Protein 7Q1R (pdb70)

Structure (mmCIF, N/CA/C/O backbone):
data_7Q1R
#
_entry.id   7Q1R
#
_cell.length_a   35.096
_cell.length_b   35.096
_cell.length_c   92.433
_cell.angle_alpha   90.000
_cell.angle_beta   90.000
_cell.angle_gamma   90.000
#
_symmetry.space_group_name_H-M   'P 41 21 2'
#
loop_
_entity.id
_entity.type
_entity.pdbx_description
1 polymer apCC-Di
2 non-polymer ETHANOL
3 non-polymer 'SODIUM ION'
4 water water
#
loop_
_atom_site.group_PDB
_atom_site.id
_atom_site.type_symbol
_atom_site.label_atom_id
_atom_site.label_alt_id
_atom_site.label_comp_id
_atom_site.label_asym_id
_atom_site.label_entity_id
_atom_site.label_seq_id
_atom_site.pdbx_PDB_ins_code
_atom_site.Cartn_x
_atom_site.Cartn_y
_atom_site.Cartn_z
_atom_site.occupancy
_atom_site.B_iso_or_equiv
_atom_site.auth_seq_id
_atom_site.auth_comp_id
_atom_site.auth_asym_id
_atom_site.auth_atom_id
_atom_site.pdbx_PDB_model_num
ATOM 1 N N . GLY A 1 2 ? 13.47942 -10.86251 -8.77789 1.000 65.68046 1 GLY A N 1
ATOM 2 C CA . GLY A 1 2 ? 14.83214 -10.35400 -9.13961 1.000 50.77839 1 GLY A CA 1
ATOM 3 C C . GLY A 1 2 ? 15.49228 -9.51645 -8.05018 1.000 27.67397 1 GLY A C 1
ATOM 4 O O . GLY A 1 2 ? 15.11529 -9.59189 -6.86449 1.000 26.78833 1 GLY A O 1
ATOM 8 N N . GLN A 1 3 ? 16.49364 -8.72562 -8.45332 1.000 27.27322 2 GLN A N 1
ATOM 9 C CA . GLN A 1 3 ? 17.22370 -7.88752 -7.50313 1.000 23.00260 2 GLN A CA 1
ATOM 10 C C . GLN A 1 3 ? 16.29810 -6.89245 -6.82498 1.000 19.92078 2 GLN A C 1
ATOM 11 O O . GLN A 1 3 ? 16.35729 -6.71318 -5.60428 1.000 21.01719 2 GLN A O 1
ATOM 25 N N . LEU A 1 4 ? 15.40264 -6.27128 -7.58530 1.000 18.20597 3 LEU A N 1
ATOM 26 C CA . LEU A 1 4 ? 14.48202 -5.32479 -6.96830 1.000 16.28024 3 LEU A CA 1
ATOM 27 C C . LEU A 1 4 ? 13.60421 -6.01305 -5.94189 1.000 16.52360 3 LEU A C 1
ATOM 28 O O . LEU A 1 4 ? 13.32200 -5.43635 -4.88850 1.000 15.09492 3 LEU A O 1
ATOM 44 N N . GLU A 1 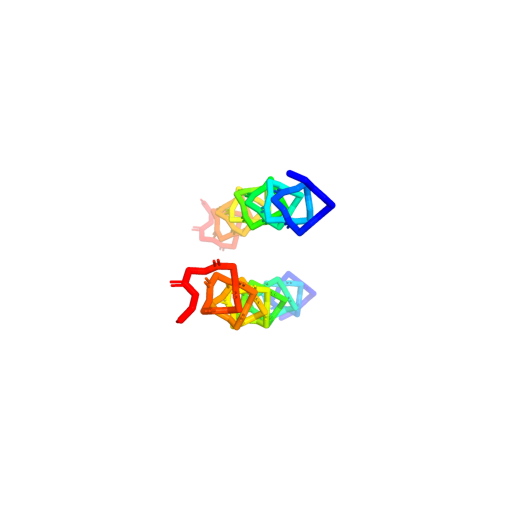5 ? 13.13361 -7.22959 -6.24804 1.000 17.95140 4 GLU A N 1
ATOM 45 C CA . GLU A 1 5 ? 12.28713 -7.94134 -5.30136 1.000 17.87737 4 GLU A CA 1
ATOM 46 C C . GLU A 1 5 ? 13.06201 -8.32381 -4.05096 1.000 17.35006 4 GLU A C 1
ATOM 47 O O . GLU A 1 5 ? 12.52215 -8.27211 -2.94082 1.000 16.73414 4 GLU A O 1
ATOM 59 N N . GLN A 1 6 ? 14.31955 -8.73211 -4.20366 1.000 17.66183 5 GLN A N 1
ATOM 60 C CA A GLN A 1 6 ? 15.13977 -9.02980 -3.03546 0.460 18.07801 5 GLN A CA 1
ATOM 61 C CA B GLN A 1 6 ? 15.14163 -9.02874 -3.03509 0.540 18.23173 5 GLN A CA 1
ATOM 62 C C . GLN A 1 6 ? 15.27754 -7.79824 -2.15499 1.000 18.22607 5 GLN A C 1
ATOM 63 O O . GLN A 1 6 ? 15.17420 -7.88479 -0.93063 1.000 16.20455 5 GLN A O 1
ATOM 88 N N . GLU A 1 7 ? 15.51576 -6.64594 -2.76638 1.000 15.99178 6 GLU A N 1
ATOM 89 C CA A GLU A 1 7 ? 15.64655 -5.42079 -1.99352 0.860 15.55927 6 GLU A CA 1
ATOM 90 C CA B GLU A 1 7 ? 15.65253 -5.41622 -1.99753 0.140 14.55714 6 GLU A CA 1
ATOM 91 C C . GLU A 1 7 ? 14.35660 -5.05470 -1.28010 1.000 14.20123 6 GLU A C 1
ATOM 92 O O . GLU A 1 7 ? 14.39142 -4.59529 -0.14859 1.000 14.21308 6 GLU A O 1
ATOM 113 N N . LEU A 1 8 ? 13.21533 -5.29059 -1.90046 1.000 13.19110 7 LEU A N 1
ATOM 114 C CA . LEU A 1 8 ? 11.94801 -4.93431 -1.27699 1.000 14.10077 7 LEU A CA 1
ATOM 115 C C . LEU A 1 8 ? 11.66651 -5.84852 -0.10750 1.000 13.23767 7 LEU A C 1
ATOM 116 O O . LEU A 1 8 ? 11.19449 -5.39889 0.93880 1.000 12.76951 7 LEU A O 1
ATOM 132 N N . ALA A 1 9 ? 11.92063 -7.15840 -0.27440 1.000 13.47722 8 ALA A N 1
ATOM 133 C CA . ALA A 1 9 ? 11.78347 -8.07907 0.84723 1.000 15.18464 8 ALA A CA 1
ATOM 134 C C . ALA A 1 9 ? 12.67333 -7.65344 2.00808 1.000 13.70286 8 ALA A C 1
ATOM 135 O O . ALA A 1 9 ? 12.26039 -7.74186 3.16435 1.000 13.91521 8 ALA A O 1
ATOM 142 N N . ALA A 1 10 ? 13.89388 -7.18189 1.73831 1.000 14.07443 9 ALA A N 1
ATOM 143 C CA . ALA A 1 10 ? 14.78466 -6.76427 2.81026 1.000 15.08977 9 ALA A CA 1
ATOM 144 C C . ALA A 1 10 ? 14.22711 -5.56437 3.53639 1.000 12.98077 9 ALA A C 1
ATOM 145 O O . ALA A 1 10 ? 14.25603 -5.52092 4.77107 1.000 13.39942 9 ALA A O 1
ATOM 152 N N . LEU A 1 11 ? 13.68652 -4.59467 2.80185 1.000 12.77197 10 LEU A N 1
ATOM 153 C CA . LEU A 1 11 ? 13.0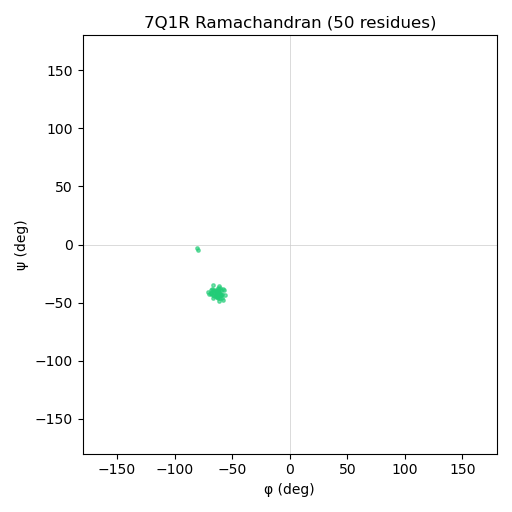6226 -3.45122 3.45305 1.000 12.96901 10 LEU A CA 1
ATOM 154 C C . LEU A 1 11 ? 11.85512 -3.87137 4.29878 1.000 11.57024 10 LEU A C 1
ATOM 155 O O . LEU A 1 11 ? 11.69285 -3.39756 5.42214 1.000 11.40140 10 LEU A O 1
ATOM 171 N N A ASP A 1 12 ? 11.00728 -4.75958 3.79491 0.900 12.33939 11 ASP A N 1
AT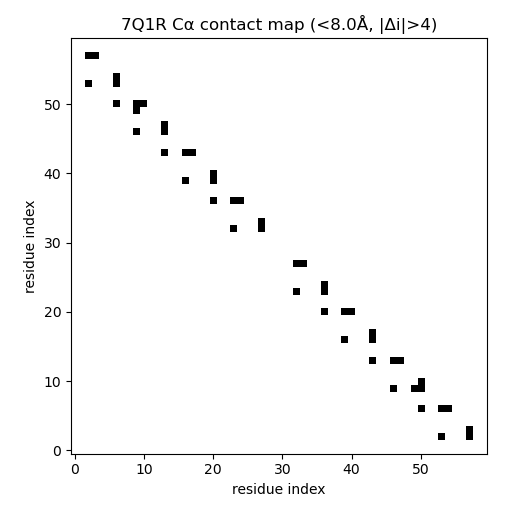OM 172 N N B ASP A 1 12 ? 11.01477 -4.77289 3.78808 0.100 10.71451 11 ASP A N 1
ATOM 173 C CA A ASP A 1 12 ? 9.83036 -5.18774 4.55340 0.900 12.01961 11 ASP A CA 1
ATOM 174 C CA B ASP A 1 12 ? 9.83080 -5.17403 4.54485 0.100 11.26786 11 ASP A CA 1
ATOM 175 C C A ASP A 1 12 ? 10.21232 -5.88537 5.84629 0.900 12.04573 11 ASP A C 1
ATOM 176 C C B ASP A 1 12 ? 10.20388 -5.88851 5.83938 0.100 11.17982 11 ASP A C 1
ATOM 177 O O A ASP A 1 12 ? 9.59072 -5.64814 6.88898 0.900 11.89318 11 ASP A O 1
ATOM 178 O O B ASP A 1 12 ? 9.54833 -5.69551 6.87028 0.100 12.30412 11 ASP A O 1
ATOM 195 N N . GLN A 1 13 ? 11.24766 -6.72271 5.80624 1.000 11.98090 12 GLN A N 1
ATOM 196 C CA . GLN A 1 13 ? 11.71647 -7.36185 7.02966 1.000 13.36895 12 GLN A CA 1
ATOM 197 C C . GLN A 1 13 ? 12.25733 -6.34605 8.02572 1.000 12.07005 12 GLN A C 1
ATOM 198 O O . GLN A 1 13 ? 11.95666 -6.43662 9.20517 1.000 12.22208 12 GLN A O 1
ATOM 212 N N . GLN A 1 14 ? 13.07128 -5.40026 7.58495 1.000 11.64866 13 GLN A N 1
ATOM 213 C CA . GLN A 1 14 ? 13.62032 -4.40971 8.49437 1.000 12.24914 13 GLN A CA 1
ATOM 214 C C . GLN A 1 14 ? 12.51601 -3.56256 9.10673 1.000 10.86250 13 GLN A C 1
ATOM 215 O O . GLN A 1 14 ? 12.54360 -3.30018 10.30328 1.000 11.75600 13 GLN A O 1
ATOM 229 N N . ILE A 1 15 ? 11.52743 -3.15778 8.32911 1.000 11.25101 14 ILE A N 1
ATOM 230 C CA . ILE A 1 15 ? 10.39919 -2.38884 8.84884 1.000 11.25488 14 ILE A CA 1
ATOM 231 C C . ILE A 1 15 ? 9.66238 -3.18330 9.90689 1.000 10.66071 14 ILE A C 1
ATOM 232 O O . ILE A 1 15 ? 9.31743 -2.65831 10.97084 1.000 11.16367 14 ILE A O 1
ATOM 248 N N . ALA A 1 16 ? 9.39253 -4.46943 9.63650 1.000 10.76493 15 ALA A N 1
ATOM 249 C CA . ALA A 1 16 ? 8.67965 -5.27851 10.61684 1.000 10.87340 15 ALA A CA 1
ATOM 250 C C . ALA A 1 16 ? 9.47801 -5.38881 11.90951 1.000 11.66738 15 ALA A C 1
ATOM 251 O O . ALA A 1 16 ? 8.92256 -5.28086 13.00849 1.000 12.47511 15 ALA A O 1
ATOM 258 N N . ALA A 1 17 ? 10.79623 -5.59664 11.80318 1.000 11.19622 16 ALA A N 1
ATOM 259 C CA . ALA A 1 17 ? 11.59778 -5.74391 13.01075 1.000 12.47113 16 ALA A CA 1
ATOM 260 C C . ALA A 1 17 ? 11.66255 -4.42994 13.77560 1.000 12.42034 16 ALA A C 1
ATOM 261 O O . ALA A 1 17 ? 11.59622 -4.41569 15.00866 1.000 12.94014 16 ALA A O 1
ATOM 268 N N . LEU A 1 18 ? 11.83780 -3.31288 13.09802 1.000 12.20815 17 LEU A N 1
ATOM 269 C CA . LEU A 1 18 ? 11.87568 -2.02078 13.78647 1.000 12.90898 17 LEU A CA 1
ATOM 270 C C . LEU A 1 18 ? 10.54814 -1.68543 14.44298 1.000 11.92033 17 LEU A C 1
ATOM 271 O O . LEU A 1 18 ? 10.53476 -1.13866 15.55901 1.000 12.23685 17 LEU A O 1
ATOM 287 N N . LYS A 1 19 ? 9.42071 -1.97031 13.78865 1.000 12.44852 18 LYS A N 1
ATOM 288 C CA . LYS A 1 19 ? 8.13465 -1.72191 14.44417 1.000 12.97143 18 LYS A CA 1
ATOM 289 C C . LYS A 1 19 ? 8.00341 -2.53790 15.72648 1.000 12.53810 18 LYS A C 1
ATOM 290 O O . LYS A 1 19 ? 7.45226 -2.06846 16.71761 1.000 12.91816 18 LYS A O 1
ATOM 309 N N . GLN A 1 20 ? 8.50231 -3.77300 15.73212 1.000 13.33456 19 GLN A N 1
ATOM 310 C CA . GLN A 1 20 ? 8.45912 -4.59427 16.92245 1.000 14.43933 19 GLN A CA 1
ATOM 311 C C . GLN A 1 20 ? 9.37809 -4.04031 18.01200 1.000 13.45414 19 GLN A C 1
ATOM 312 O O . GLN A 1 20 ? 9.00533 -4.00165 19.18482 1.000 13.78314 19 GLN A O 1
ATOM 326 N N . ARG A 1 21 ? 10.58697 -3.58477 17.65851 1.000 12.24243 20 ARG A N 1
ATOM 327 C CA . ARG A 1 21 ? 11.48713 -2.94567 18.62826 1.000 13.17956 20 ARG A CA 1
ATOM 328 C C . ARG A 1 21 ? 10.88359 -1.68736 19.20848 1.000 11.67656 20 ARG A C 1
ATOM 329 O O . ARG A 1 21 ? 10.96279 -1.45664 20.40330 1.000 12.65483 20 ARG A O 1
ATOM 350 N N . ARG A 1 22 ? 10.19106 -0.91544 18.37288 1.000 11.40279 21 ARG A N 1
ATOM 351 C CA . ARG A 1 22 ? 9.52474 0.29356 18.84160 1.000 11.77101 21 ARG A CA 1
ATOM 352 C C . ARG A 1 22 ? 8.42270 -0.03915 19.84877 1.000 13.01879 21 ARG A C 1
ATOM 353 O O . ARG A 1 22 ? 8.28953 0.62322 20.87594 1.000 13.25864 21 ARG A O 1
ATOM 374 N N . ALA A 1 23 ? 7.62328 -1.06672 19.56713 1.000 12.32442 22 ALA A N 1
ATOM 375 C CA . ALA A 1 23 ? 6.56806 -1.45317 20.49800 1.000 13.83171 22 ALA A CA 1
ATOM 376 C C . ALA A 1 23 ? 7.14407 -1.86470 21.84296 1.000 14.33646 22 ALA A C 1
ATOM 377 O O . ALA A 1 23 ? 6.62835 -1.47960 22.88056 1.000 14.80246 22 ALA A O 1
ATOM 384 N N . ALA A 1 24 ? 8.25105 -2.60596 21.84365 1.000 13.48611 23 ALA A N 1
ATOM 385 C CA . ALA A 1 24 ? 8.87530 -3.03516 23.09379 1.000 13.67826 23 ALA A CA 1
ATOM 386 C C . ALA A 1 24 ? 9.46772 -1.85794 23.84535 1.000 14.05536 23 ALA A C 1
ATOM 387 O O . ALA A 1 24 ? 9.37282 -1.78738 25.06495 1.000 15.13621 23 ALA A O 1
ATOM 394 N N . LEU A 1 25 ? 10.07174 -0.90130 23.13573 1.000 13.99348 24 LEU A N 1
ATOM 395 C CA . LEU A 1 25 ? 10.61655 0.27561 23.81124 1.000 15.95691 24 LEU A CA 1
ATOM 396 C C . LEU A 1 25 ? 9.51264 1.14495 24.38522 1.000 14.79409 24 LEU A C 1
ATOM 397 O O . LEU A 1 25 ? 9.60601 1.61431 25.51162 1.000 17.23184 24 LEU A O 1
ATOM 413 N N . LYS A 1 26 ? 8.43791 1.33536 23.64383 1.000 16.50126 25 LYS A N 1
ATOM 414 C CA . LYS A 1 26 ? 7.31330 2.10659 24.18706 1.000 19.82674 25 LYS A CA 1
ATOM 415 C C . LYS A 1 26 ? 6.75516 1.48955 25.46041 1.000 23.32905 25 LYS A C 1
ATOM 416 O O . LYS A 1 26 ? 6.42799 2.20461 26.42317 1.000 22.28213 25 LYS A O 1
ATOM 435 N N . TRP A 1 27 ? 6.61779 0.16034 25.48048 1.000 20.90838 26 TRP A N 1
ATOM 436 C CA . TRP A 1 27 ? 6.10911 -0.50044 26.66844 1.000 23.49754 26 TRP A CA 1
ATOM 437 C C . TRP A 1 27 ? 7.00797 -0.20528 27.84173 1.000 24.32034 26 TRP A C 1
ATOM 438 O O . TRP A 1 27 ? 6.52353 0.07875 28.93472 1.000 24.63870 26 TRP A O 1
ATOM 459 N N . GLN A 1 28 ? 8.32505 -0.26847 27.65148 1.000 21.10797 27 GLN A N 1
ATOM 460 C CA . GLN A 1 28 ? 9.23341 0.03772 28.75141 1.000 22.99569 27 GLN A CA 1
ATOM 461 C C . GLN A 1 28 ? 9.05341 1.47257 29.23008 1.000 20.29593 27 GLN A C 1
ATOM 462 O O . GLN A 1 28 ? 8.88182 1.72408 30.41577 1.000 23.88114 27 GLN A O 1
ATOM 476 N N . ILE A 1 29 ? 9.03665 2.42496 28.31278 1.000 21.32452 28 ILE A N 1
ATOM 477 C CA . ILE A 1 29 ? 8.91712 3.83445 28.66986 1.000 23.598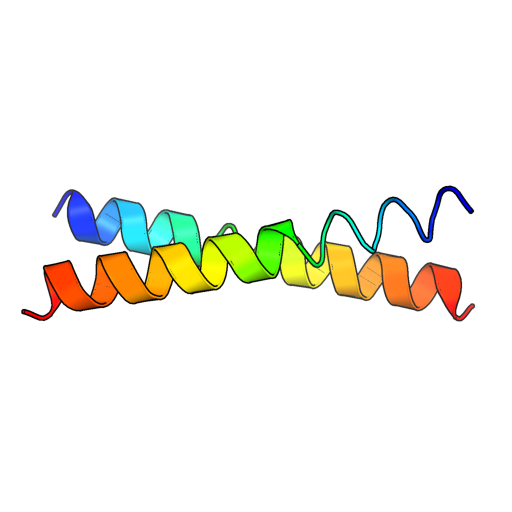31 28 ILE A CA 1
ATOM 478 C C . ILE A 1 29 ? 7.58843 4.10010 29.37049 1.000 23.64329 28 ILE A C 1
ATOM 479 O O . ILE A 1 29 ? 7.53381 4.80465 30.38420 1.000 33.56087 28 ILE A O 1
ATOM 495 N N . GLN A 1 30 ? 6.49830 3.56766 28.82211 1.000 31.25427 29 GLN A N 1
ATOM 496 C CA . GLN A 1 30 ? 5.15095 3.82856 29.32028 1.000 32.90050 29 GLN A CA 1
ATOM 497 C C . GLN A 1 30 ? 4.78784 2.98509 30.53142 1.000 40.07079 29 GLN A C 1
ATOM 498 O O . GLN A 1 30 ? 3.69900 3.16898 31.08192 1.000 76.24776 29 GLN A O 1
ATOM 512 N N . GLY A 1 31 ? 5.65915 2.08376 30.96594 1.000 30.72386 30 GLY A N 1
ATOM 513 C CA . GLY A 1 31 ? 5.37070 1.22508 32.09798 1.000 42.23447 30 GLY A CA 1
ATOM 514 C C . GLY A 1 31 ? 4.33754 0.16121 31.78894 1.000 50.13440 30 GLY A C 1
ATOM 515 O O . GLY A 1 31 ? 4.07133 -0.13576 30.62806 1.000 64.37527 30 GLY A O 1
ATOM 528 N N . GLY B 1 2 ? 14.13850 11.54062 28.05088 1.000 58.71300 102 GLY B N 1
ATOM 529 C CA . GLY B 1 2 ? 15.40456 10.97308 28.47417 1.000 30.95911 102 GLY B CA 1
ATOM 530 C C . GLY B 1 2 ? 16.04789 10.11439 27.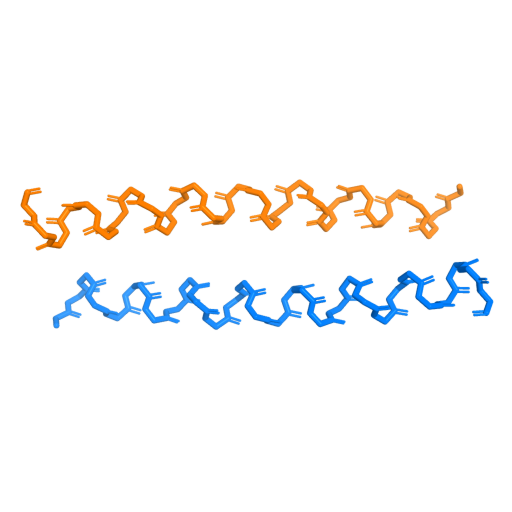39527 1.000 22.36790 102 GLY B C 1
ATOM 531 O O . GLY B 1 2 ? 15.72181 10.20014 26.21063 1.000 22.68654 102 GLY B O 1
ATOM 535 N N . GLN B 1 3 ? 16.98281 9.25652 27.81701 1.000 22.94588 103 GLN B N 1
ATOM 536 C CA . GLN B 1 3 ? 17.68905 8.39724 26.86690 1.000 24.50496 103 GLN B CA 1
ATOM 537 C C . GLN B 1 3 ? 16.72607 7.47751 26.12092 1.000 20.66551 103 GLN B C 1
ATOM 538 O O . GLN B 1 3 ? 16.85769 7.29667 24.90857 1.000 20.78948 103 GLN B O 1
ATOM 552 N N . LEU B 1 4 ? 15.76573 6.88049 26.83594 1.000 18.13517 104 LEU B N 1
ATOM 553 C CA . LEU B 1 4 ? 14.82728 5.98404 26.19314 1.000 17.68730 104 LEU B CA 1
ATOM 554 C C . LEU B 1 4 ? 14.00014 6.74252 25.16303 1.000 15.75642 104 LEU B C 1
ATOM 555 O O . LEU B 1 4 ? 13.77451 6.24302 24.07060 1.000 16.00819 104 LEU B O 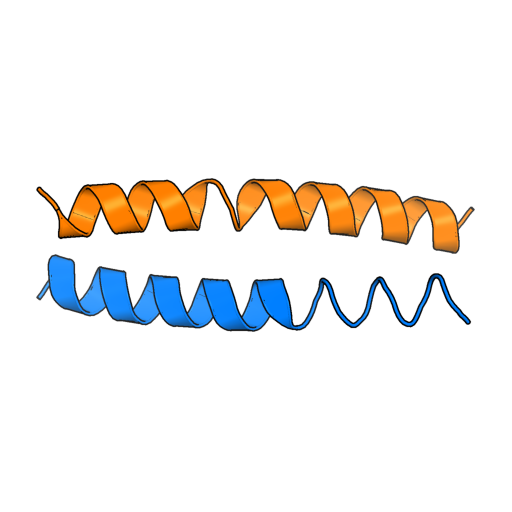1
ATOM 571 N N . GLU B 1 5 ? 13.54332 7.95873 25.47381 1.000 16.39669 105 GLU B N 1
ATOM 572 C CA . GLU B 1 5 ? 12.75131 8.70934 24.48459 1.000 17.56332 105 GLU B CA 1
ATOM 573 C C . GLU B 1 5 ? 13.57833 9.10194 23.26695 1.000 16.43548 105 GLU B C 1
ATOM 574 O O . GLU B 1 5 ? 13.05520 9.12138 22.14227 1.000 15.84205 105 GLU B O 1
ATOM 586 N N . GLN B 1 6 ? 14.86784 9.41717 23.46536 1.000 16.77067 106 GLN B N 1
ATOM 587 C CA . GLN B 1 6 ? 15.71509 9.69824 22.31790 1.000 17.37945 106 GLN B CA 1
ATOM 588 C C . GLN B 1 6 ? 15.84544 8.47512 21.42510 1.000 17.38741 106 GLN B C 1
ATOM 589 O O . GLN B 1 6 ? 15.83774 8.59003 20.19709 1.000 17.55067 106 GLN B O 1
ATOM 603 N N . GLU B 1 7 ? 15.96726 7.29140 22.01869 1.000 15.60898 107 GLU B N 1
ATOM 604 C CA . GLU B 1 7 ? 15.97780 6.06570 21.23002 1.000 17.16656 107 GLU B CA 1
ATOM 605 C C . GLU B 1 7 ? 14.66445 5.88086 20.48938 1.000 14.63380 107 GLU B C 1
ATOM 606 O O . GLU B 1 7 ? 14.64680 5.41674 19.35196 1.000 16.08459 107 GLU B O 1
ATOM 618 N N . LEU B 1 8 ? 13.55109 6.24192 21.10412 1.000 14.26117 108 LEU B N 1
ATOM 619 C CA . LEU B 1 8 ? 12.25711 6.12213 20.44333 1.000 13.89583 108 LEU B CA 1
ATOM 620 C C . LEU B 1 8 ? 12.13361 7.06783 19.25062 1.000 13.29563 108 LEU B C 1
ATOM 621 O O . LEU B 1 8 ? 11.68208 6.65734 18.17021 1.000 12.73687 108 LEU B O 1
ATOM 637 N N . ALA B 1 9 ? 12.53591 8.33294 19.42492 1.000 14.98571 109 ALA B N 1
ATOM 638 C CA . ALA B 1 9 ? 12.53111 9.27810 18.31745 1.000 14.56474 109 ALA B CA 1
ATOM 639 C C . ALA B 1 9 ? 13.39892 8.76498 17.17407 1.000 14.86073 109 ALA B C 1
ATOM 640 O O . ALA B 1 9 ? 13.02648 8.90064 15.99874 1.000 13.89538 109 ALA B O 1
ATOM 647 N N . ALA B 1 10 ? 14.53457 8.13405 17.49631 1.000 15.25184 110 ALA B N 1
ATOM 648 C CA . ALA B 1 10 ? 15.39315 7.56009 16.46059 1.000 16.03711 110 ALA B CA 1
ATOM 649 C C . ALA B 1 10 ? 14.68521 6.43592 15.69847 1.000 13.08232 110 ALA B C 1
ATOM 650 O O . ALA B 1 10 ? 14.76074 6.35531 14.46297 1.000 15.05501 110 ALA B O 1
ATOM 657 N N . LEU B 1 11 ? 14.01119 5.53952 16.41532 1.000 14.32609 111 LEU B N 1
ATOM 658 C CA . LEU B 1 11 ? 13.25819 4.49343 15.73330 1.000 12.92506 111 LEU B CA 1
ATOM 659 C C . LEU B 1 11 ? 12.16301 5.09643 14.87805 1.000 12.94521 111 LEU B C 1
ATOM 660 O O . LEU B 1 11 ? 11.91359 4.63433 13.75037 1.000 12.46926 111 LEU B O 1
ATOM 676 N N . ASP B 1 12 ? 11.48425 6.12776 15.38764 1.000 12.87626 112 ASP B N 1
ATOM 677 C CA . ASP B 1 12 ? 10.42116 6.74705 14.60786 1.000 13.28632 112 ASP B CA 1
ATOM 678 C C . ASP B 1 12 ? 10.99057 7.26388 13.28516 1.000 12.21700 112 ASP B C 1
ATOM 679 O O . ASP B 1 12 ? 10.37000 7.13310 12.22392 1.000 12.78180 112 ASP B O 1
ATOM 688 N N . GLN B 1 13 ? 12.13096 7.95177 13.33866 1.000 12.78536 113 GLN B N 1
ATOM 689 C CA . GLN B 1 13 ? 12.72975 8.48938 12.12423 1.000 14.20303 113 GLN B CA 1
ATOM 690 C C . GLN B 1 13 ? 13.10341 7.36929 11.14941 1.000 12.87962 113 GLN B C 1
ATOM 691 O O . GLN B 1 13 ? 12.85199 7.46862 9.93967 1.000 12.49828 113 GLN B O 1
ATOM 705 N N . GLN B 1 14 ? 13.69084 6.29718 11.65453 1.000 12.96859 114 GLN B N 1
ATOM 706 C CA A GLN B 1 14 ? 14.15007 5.22369 10.77908 0.740 13.05610 114 GLN B CA 1
ATOM 707 C CA B GLN B 1 14 ? 14.14917 5.21435 10.78716 0.260 12.12785 114 GLN B CA 1
ATOM 708 C C . GLN B 1 14 ? 12.98100 4.50796 10.12007 1.000 11.78921 114 GLN B C 1
ATOM 709 O O . GLN B 1 14 ? 13.04114 4.19803 8.92919 1.000 11.41358 114 GLN B O 1
ATOM 734 N N . ILE B 1 15 ? 11.91898 4.22422 10.87950 1.000 11.24846 115 ILE B N 1
ATOM 735 C CA . ILE B 1 15 ? 10.75240 3.54707 10.31953 1.000 11.82152 115 ILE B CA 1
ATOM 736 C C . ILE B 1 15 ? 10.11310 4.41059 9.23783 1.000 10.65304 115 ILE B C 1
ATOM 737 O O . ILE B 1 15 ? 9.81495 3.93851 8.13191 1.000 11.26785 115 ILE B O 1
ATOM 753 N N . ALA B 1 16 ? 9.94219 5.71158 9.49746 1.000 11.15040 116 ALA B N 1
ATOM 754 C CA . ALA B 1 16 ? 9.35724 6.58428 8.48244 1.000 12.49651 116 ALA B CA 1
ATOM 755 C C . ALA B 1 16 ? 10.22862 6.61580 7.22319 1.000 12.38862 116 ALA B C 1
ATOM 756 O O . ALA B 1 16 ? 9.71984 6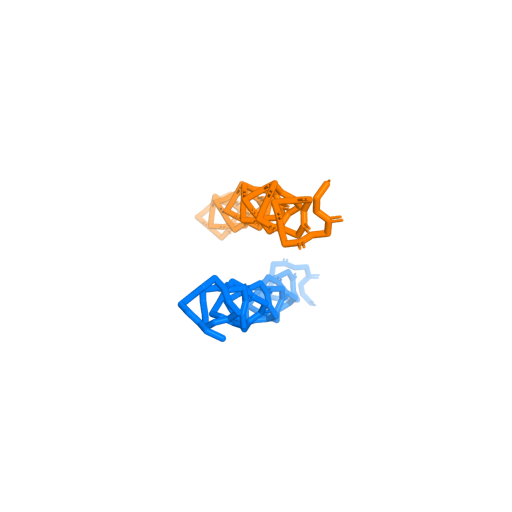.57319 6.09189 1.000 13.25364 116 ALA B O 1
ATOM 763 N N . ALA B 1 17 ? 11.54643 6.72597 7.39249 1.000 12.24796 117 ALA B N 1
ATOM 764 C CA . ALA B 1 17 ? 12.44584 6.77928 6.23580 1.000 13.11717 117 ALA B CA 1
ATOM 765 C C . ALA B 1 17 ? 12.40373 5.47585 5.43082 1.000 12.15279 117 ALA B C 1
ATOM 766 O O . ALA B 1 17 ? 12.37626 5.51301 4.19742 1.000 12.09140 117 ALA B O 1
ATOM 773 N N . LEU B 1 18 ? 12.43770 4.31409 6.09580 1.000 12.87630 118 LEU B N 1
ATOM 774 C CA . LEU B 1 18 ? 12.35086 3.03596 5.40190 1.000 11.78343 118 LEU B CA 1
ATOM 775 C C . LEU B 1 18 ? 11.04013 2.88694 4.67957 1.000 12.47644 118 LEU B C 1
ATOM 776 O O . LEU B 1 18 ? 11.02065 2.37764 3.56571 1.000 12.53465 118 LEU B O 1
ATOM 792 N N . LYS B 1 19 ? 9.94134 3.34270 5.25461 1.000 12.43617 119 LYS B N 1
ATOM 793 C CA . LYS B 1 19 ? 8.67602 3.27575 4.54171 1.000 13.64786 119 LYS B CA 1
ATOM 794 C C . LYS B 1 19 ? 8.70430 4.08076 3.25176 1.000 11.01196 119 LYS B C 1
ATOM 795 O O . LYS B 1 19 ? 8.07730 3.68684 2.27130 1.000 12.23591 119 LYS B O 1
ATOM 814 N N . GLN B 1 20 ? 9.39058 5.22238 3.22864 1.000 12.33241 120 GLN B N 1
ATOM 815 C CA . GLN B 1 20 ? 9.51393 5.97057 1.98239 1.000 12.09481 120 GLN B CA 1
ATOM 816 C C . GLN B 1 20 ? 10.34464 5.19770 0.96395 1.000 11.92608 120 GLN B C 1
ATOM 817 O O . GLN B 1 20 ? 10.00905 5.16976 -0.23130 1.000 12.35824 120 GLN B O 1
ATOM 831 N N . ARG B 1 21 ? 11.45683 4.60445 1.38718 1.000 10.86615 121 ARG B N 1
ATOM 832 C CA . ARG B 1 21 ? 12.25373 3.78889 0.47222 1.000 12.64470 121 ARG B CA 1
ATOM 833 C C . ARG B 1 21 ? 11.45143 2.62357 -0.07581 1.000 10.15112 121 ARG B C 1
ATOM 834 O O . ARG B 1 21 ? 11.53461 2.32080 -1.28083 1.000 11.65465 121 ARG B O 1
ATOM 855 N N . ARG B 1 22 ? 10.62033 2.00576 0.77112 1.000 11.31241 122 ARG B N 1
ATOM 856 C CA . ARG B 1 22 ? 9.81788 0.88416 0.35866 1.000 12.30286 122 ARG B CA 1
ATOM 857 C C . ARG B 1 22 ? 8.79922 1.32693 -0.68363 1.000 11.64667 122 ARG B C 1
ATOM 858 O O . ARG B 1 22 ? 8.61458 0.65139 -1.70160 1.000 12.54999 122 ARG B O 1
ATOM 879 N N . ALA B 1 23 ? 8.14506 2.46626 -0.46623 1.000 12.40555 123 ALA B N 1
ATOM 880 C CA . ALA B 1 23 ? 7.14411 2.93584 -1.42348 1.000 12.77951 123 ALA B CA 1
ATOM 881 C C . ALA B 1 23 ? 7.78137 3.26713 -2.76909 1.000 12.39505 123 ALA B C 1
ATOM 882 O O . ALA B 1 23 ? 7.19885 3.02328 -3.81836 1.000 13.27942 123 ALA B O 1
ATOM 889 N N . ALA B 1 24 ? 8.96628 3.86137 -2.74614 1.000 11.90886 124 ALA B N 1
ATOM 890 C CA . ALA B 1 24 ? 9.62703 4.24362 -3.98485 1.000 13.18779 124 ALA B CA 1
ATOM 891 C C . ALA B 1 24 ? 10.04439 3.01468 -4.78835 1.000 13.46843 124 ALA B C 1
ATOM 892 O O . ALA B 1 24 ? 9.95097 3.00828 -6.01421 1.000 13.39462 124 ALA B O 1
ATOM 899 N N . LEU B 1 25 ? 10.49511 1.96682 -4.11013 1.000 12.30838 125 LEU B N 1
ATOM 900 C CA . LEU B 1 25 ? 10.85748 0.71354 -4.76220 1.000 13.22590 125 LEU B CA 1
ATOM 901 C C . LEU B 1 25 ? 9.62673 -0.02730 -5.27438 1.000 13.43316 125 LEU B C 1
ATOM 902 O O . LEU B 1 25 ? 9.63758 -0.55369 -6.39299 1.000 14.20044 125 LEU B O 1
ATOM 918 N N . LYS B 1 26 ? 8.54658 -0.03962 -4.49289 1.000 14.24625 126 LYS B N 1
ATOM 919 C CA . LYS B 1 26 ? 7.29988 -0.62746 -4.96119 1.000 14.71033 126 LYS B CA 1
ATOM 920 C C . LYS B 1 26 ? 6.84654 0.02284 -6.25726 1.000 14.31991 126 LYS B C 1
ATOM 921 O O . LYS B 1 26 ? 6.44193 -0.65661 -7.20565 1.000 16.38909 126 LYS B O 1
ATOM 940 N N . TRP B 1 27 ? 6.93450 1.34838 -6.34266 1.000 15.27878 127 TRP B N 1
ATOM 941 C CA . TRP B 1 27 ? 6.51636 2.04140 -7.55673 1.000 15.32834 127 TRP B CA 1
ATOM 942 C C . TRP B 1 27 ? 7.42184 1.66228 -8.71182 1.000 15.67290 127 TRP B C 1
ATOM 943 O O . TRP B 1 27 ? 6.94981 1.45279 -9.82314 1.000 16.42512 127 TRP B O 1
ATOM 964 N N . GLN B 1 28 ? 8.72903 1.54522 -8.47138 1.000 15.18779 128 GLN B N 1
ATOM 965 C CA . GLN B 1 28 ? 9.61322 1.11266 -9.54351 1.000 16.31739 128 GLN B CA 1
ATOM 966 C C . GLN B 1 28 ? 9.18404 -0.24233 -10.07374 1.000 15.39745 128 GLN B C 1
ATOM 967 O O . GLN B 1 28 ? 9.07864 -0.43986 -11.28579 1.000 16.96019 128 GLN B O 1
ATOM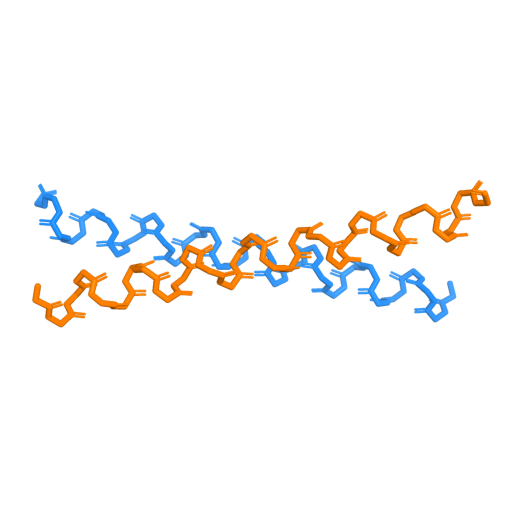 981 N N . ILE B 1 29 ? 8.92832 -1.18992 -9.16755 1.000 15.79618 129 ILE B N 1
ATOM 982 C CA . ILE B 1 29 ? 8.53564 -2.53354 -9.57489 1.000 17.01847 129 ILE B CA 1
ATOM 983 C C . ILE B 1 29 ? 7.24948 -2.49826 -10.39677 1.000 18.17508 129 ILE B C 1
ATOM 984 O O . ILE B 1 29 ? 7.12689 -3.18968 -11.41019 1.000 20.17029 129 ILE B O 1
ATOM 1000 N N . GLN B 1 30 ? 6.27030 -1.70557 -9.97201 1.000 18.10574 130 GLN B N 1
ATOM 1001 C CA . GLN B 1 30 ? 4.97014 -1.64412 -10.62435 1.000 19.54970 130 GLN B CA 1
ATOM 1002 C C . GLN B 1 30 ? 4.97534 -0.78721 -11.87731 1.000 21.10158 130 GLN B C 1
ATOM 1003 O O . GLN B 1 30 ? 3.98167 -0.78836 -12.61978 1.000 23.17893 130 GLN B O 1
ATOM 1017 N N . GLY B 1 31 ? 6.07672 -0.13013 -12.19809 1.000 24.86913 131 GLY B N 1
ATOM 1018 C CA . GLY B 1 31 ? 6.14090 0.69952 -13.38771 1.000 28.65266 131 GLY B CA 1
ATOM 1019 C C . GLY B 1 31 ? 5.35674 1.97330 -13.18306 1.000 38.80687 131 GLY B C 1
ATOM 1020 O O . GLY B 1 31 ? 5.18798 2.44318 -12.05528 1.000 63.09639 131 GLY B O 1
#

Foldseek 3Di:
DVVVVVVVVVVVVVVVVVVVVVVVCVVVVD/DVVVVVVVVVVVVVVVVVVVVVVVVVVVVD

Solvent-accessible surface area: 4657 Å² total; per-residue (Å²): 89,126,67,91,125,82,20,62,62,14,55,120,73,14,56,40,9,100,125,144,74,52,65,20,80,188,114,60,132,66,88,146,62,83,131,81,20,53,62,15,58,138,74,8,58,52,8,94,129,144,72,53,69,20,88,172,112,62,114,64

Sequence (60 aa):
GQLEQQEELAALDDQQIAALKQRRAALKWQIQGGQLEQELAALDQQQIAALKQRRAALKWQIQG

Secondary structure (DSSP, 8-state):
-HHHHHHHHHHHHHHHHHHHHHHHHHHHH-/-HHHHHHHHHHHHHHHHHHHHHHHHHHHH-

B-factor: mean 24.33, std 16.5, range [8.21, 128.17]

Radius of gyration: 13.98 Å; Cα contacts (8 Å, |Δi|>4): 24; chains: 2; bounding box: 13×21×46 Å